Protein AF-A0A2W6DSN9-F1 (afdb_monomer_lite)

pLDDT: mean 89.14, std 8.75, range [54.59, 98.19]

Secondary structure (DSSP, 8-state):
--HHHHHHHHHHHHHHH---EEEEPPSTTPPPEEEETT--HHHHHHH-HHHHHHHHHHHHHHHHHHHHHSSPPPHHHHHHHHHHHHHHT-PPPPPP--HHHHHHHHHHHHHHHHSSHHHHHHHHHHHHHT--PPP-PPP-HHHHHHHHHHHHHHH-SS--HHHHHHHHT-

Structure (mmCIF, N/CA/C/O backbone):
data_AF-A0A2W6DSN9-F1
#
_entry.id   AF-A0A2W6DSN9-F1
#
loop_
_atom_site.group_PDB
_atom_site.id
_atom_site.type_symbol
_atom_site.label_atom_id
_atom_site.label_alt_id
_atom_site.label_comp_id
_atom_site.label_asym_id
_atom_site.label_entity_id
_atom_site.label_seq_id
_atom_site.pdbx_PDB_ins_code
_atom_site.Cartn_x
_atom_site.Cartn_y
_atom_site.Cartn_z
_atom_site.occupancy
_atom_site.B_iso_or_equiv
_atom_site.auth_seq_id
_atom_site.auth_comp_id
_atom_site.auth_asym_id
_atom_site.auth_atom_id
_atom_site.pdbx_PDB_model_num
ATOM 1 N N . ALA A 1 1 ? -9.375 -7.107 2.291 1.00 54.59 1 ALA A N 1
ATOM 2 C CA . ALA A 1 1 ? -9.504 -6.914 0.830 1.00 54.59 1 ALA A CA 1
ATOM 3 C C . ALA A 1 1 ? -9.989 -8.221 0.207 1.00 54.59 1 ALA A C 1
ATOM 5 O O . ALA A 1 1 ? -9.862 -9.251 0.857 1.00 54.59 1 ALA A O 1
ATOM 6 N N . SER A 1 2 ? -10.589 -8.194 -0.985 1.00 79.94 2 SER A N 1
ATOM 7 C CA . SER A 1 2 ? -10.979 -9.429 -1.680 1.00 79.94 2 SER A CA 1
ATOM 8 C C . SER A 1 2 ? -9.737 -10.058 -2.310 1.00 79.94 2 SER A C 1
ATOM 10 O O . SER A 1 2 ? -9.180 -9.479 -3.236 1.00 79.94 2 SER A O 1
ATOM 12 N N . GLU A 1 3 ? -9.307 -11.218 -1.818 1.00 82.00 3 GLU A N 1
ATOM 13 C CA . GLU A 1 3 ? -8.110 -11.905 -2.331 1.00 82.00 3 GLU A CA 1
ATOM 14 C C . GLU A 1 3 ? -8.223 -12.193 -3.828 1.00 82.00 3 GLU A C 1
ATOM 16 O O . GLU A 1 3 ? -7.356 -11.829 -4.612 1.00 82.00 3 GLU A O 1
ATOM 21 N N . ARG A 1 4 ? -9.400 -12.654 -4.255 1.00 80.94 4 ARG A N 1
ATOM 22 C CA . ARG A 1 4 ? -9.735 -12.863 -5.664 1.00 80.94 4 ARG A CA 1
ATOM 23 C C . ARG A 1 4 ? -9.508 -11.633 -6.547 1.00 80.94 4 ARG A C 1
ATOM 25 O O . ARG A 1 4 ? -9.168 -11.777 -7.722 1.00 80.94 4 ARG A O 1
ATOM 32 N N . TYR A 1 5 ? -9.752 -10.424 -6.033 1.00 85.81 5 TYR A N 1
ATOM 33 C CA . TYR A 1 5 ? -9.456 -9.195 -6.776 1.00 85.81 5 TYR A CA 1
ATOM 34 C C . TYR A 1 5 ? -7.944 -9.009 -6.930 1.00 85.81 5 TYR A C 1
ATOM 36 O O . TYR A 1 5 ? -7.484 -8.762 -8.044 1.00 85.81 5 TYR A O 1
ATOM 44 N N . ASN A 1 6 ? -7.187 -9.182 -5.843 1.00 88.50 6 ASN A N 1
ATOM 45 C CA . ASN A 1 6 ? -5.733 -9.047 -5.838 1.00 88.50 6 ASN A CA 1
ATOM 46 C C . ASN A 1 6 ? -5.078 -10.061 -6.784 1.00 88.50 6 ASN A C 1
ATOM 48 O O . ASN A 1 6 ? -4.374 -9.648 -7.701 1.00 88.50 6 ASN A O 1
ATOM 52 N N . THR A 1 7 ? -5.400 -11.353 -6.665 1.00 86.62 7 THR A N 1
ATOM 53 C CA . THR A 1 7 ? -4.849 -12.417 -7.522 1.00 86.62 7 THR A CA 1
ATOM 54 C C . THR A 1 7 ? -5.104 -12.149 -9.005 1.00 86.62 7 THR A C 1
ATOM 56 O O . THR A 1 7 ? -4.221 -12.311 -9.848 1.00 86.62 7 THR A O 1
ATOM 59 N N . ARG A 1 8 ? -6.314 -11.692 -9.356 1.00 89.88 8 ARG A N 1
ATOM 60 C CA . ARG A 1 8 ? -6.654 -11.354 -10.748 1.00 89.88 8 ARG A CA 1
ATOM 61 C C . ARG A 1 8 ? -5.912 -10.120 -11.243 1.00 89.88 8 ARG A C 1
ATOM 63 O O . ARG A 1 8 ? -5.458 -10.111 -12.385 1.00 89.88 8 ARG A O 1
ATOM 70 N N . LEU A 1 9 ? -5.804 -9.087 -10.410 1.00 91.94 9 LEU A N 1
ATOM 71 C CA . LEU A 1 9 ? -5.056 -7.879 -10.740 1.00 91.94 9 LEU A CA 1
ATOM 72 C C . LEU A 1 9 ? -3.578 -8.212 -10.976 1.00 91.94 9 LEU A C 1
ATOM 74 O O . LEU A 1 9 ? -3.023 -7.789 -11.986 1.00 91.94 9 LEU A O 1
ATOM 78 N N . GLU A 1 10 ? -2.969 -9.013 -10.102 1.00 91.88 10 GLU A N 1
ATOM 79 C CA . GLU A 1 10 ? -1.593 -9.484 -10.263 1.00 91.88 10 GLU A CA 1
ATOM 80 C C . GLU A 1 10 ? -1.410 -10.253 -11.569 1.00 91.88 10 GLU A C 1
ATOM 82 O O . GLU A 1 10 ? -0.522 -9.913 -12.347 1.00 91.88 10 GLU A O 1
ATOM 87 N N . ALA A 1 11 ? -2.276 -11.230 -11.856 1.00 88.69 11 ALA A N 1
ATOM 88 C CA . ALA A 1 11 ? -2.202 -12.010 -13.089 1.00 88.69 11 ALA A CA 1
ATOM 89 C C . ALA A 1 11 ? -2.253 -11.116 -14.341 1.00 88.69 11 ALA A C 1
ATOM 91 O O . ALA A 1 11 ? -1.439 -11.285 -15.249 1.00 88.69 11 ALA A O 1
ATOM 92 N N . LEU A 1 12 ? -3.146 -10.120 -14.362 1.00 92.38 12 LEU A N 1
ATOM 93 C CA . LEU A 1 12 ? -3.259 -9.167 -15.470 1.00 92.38 12 LEU A CA 1
ATOM 94 C C . LEU A 1 12 ? -2.031 -8.258 -15.594 1.00 92.38 12 LEU A C 1
ATOM 96 O O . LEU A 1 12 ? -1.604 -7.956 -16.708 1.00 92.38 12 LEU A O 1
ATOM 100 N N . LEU A 1 13 ? -1.459 -7.805 -14.477 1.00 92.69 13 LEU A N 1
ATOM 101 C CA . LEU A 1 13 ? -0.255 -6.971 -14.487 1.00 92.69 13 LEU A CA 1
ATOM 102 C C . LEU A 1 13 ? 0.972 -7.768 -14.942 1.00 92.69 13 LEU A C 1
ATOM 104 O O . LEU A 1 13 ? 1.752 -7.266 -15.750 1.00 92.69 13 LEU A O 1
ATOM 108 N N . VAL A 1 14 ? 1.108 -9.017 -14.496 1.00 89.81 14 VAL A N 1
ATOM 109 C CA . VAL A 1 14 ? 2.151 -9.943 -14.961 1.00 89.81 14 VAL A CA 1
ATOM 110 C C . VAL A 1 14 ? 2.005 -10.197 -16.462 1.00 89.81 14 VAL A C 1
ATOM 112 O O . VAL A 1 14 ? 2.983 -10.088 -17.195 1.00 89.81 14 VAL A O 1
ATOM 115 N N . GLU A 1 15 ? 0.797 -10.502 -16.943 1.00 88.12 15 GLU A N 1
ATOM 116 C CA . GLU A 1 15 ? 0.547 -10.797 -18.359 1.00 88.12 15 GLU A CA 1
ATOM 117 C C . GLU A 1 15 ? 0.812 -9.589 -19.264 1.00 88.12 15 GLU A C 1
ATOM 119 O O . GLU A 1 15 ? 1.442 -9.728 -20.310 1.00 88.12 15 GLU A O 1
ATOM 124 N N . ARG A 1 16 ? 0.345 -8.400 -18.868 1.00 90.25 16 ARG A N 1
ATOM 125 C CA . ARG A 1 16 ? 0.393 -7.209 -19.728 1.00 90.25 16 ARG A CA 1
ATOM 126 C C . ARG A 1 16 ? 1.687 -6.413 -19.621 1.00 90.25 16 ARG A C 1
ATOM 128 O O . ARG A 1 16 ? 2.057 -5.761 -20.592 1.00 90.25 16 ARG A O 1
ATOM 135 N N . LEU A 1 17 ? 2.322 -6.399 -18.449 1.00 90.00 17 LEU A N 1
ATOM 136 C CA . LEU A 1 17 ? 3.491 -5.556 -18.166 1.00 90.00 17 LEU A CA 1
ATOM 137 C C . LEU A 1 17 ? 4.753 -6.363 -17.841 1.00 90.00 17 LEU A C 1
ATOM 139 O O . LEU A 1 17 ? 5.822 -5.774 -17.726 1.00 90.00 17 LEU A O 1
ATOM 143 N N . GLY A 1 18 ? 4.650 -7.682 -17.652 1.00 88.81 18 GLY A N 1
ATOM 144 C CA . GLY A 1 18 ? 5.788 -8.537 -17.301 1.00 88.81 18 GLY A CA 1
ATOM 145 C C . GLY A 1 18 ? 6.291 -8.371 -15.864 1.00 88.81 18 GLY A C 1
ATOM 146 O O . GLY A 1 18 ? 7.270 -9.005 -15.487 1.00 88.81 18 GLY A O 1
ATOM 147 N N . VAL A 1 19 ? 5.652 -7.547 -15.032 1.00 92.06 19 VAL A N 1
ATOM 148 C CA . VAL A 1 19 ? 6.121 -7.295 -13.660 1.00 92.06 19 VAL A CA 1
ATOM 149 C C . VAL A 1 19 ? 6.09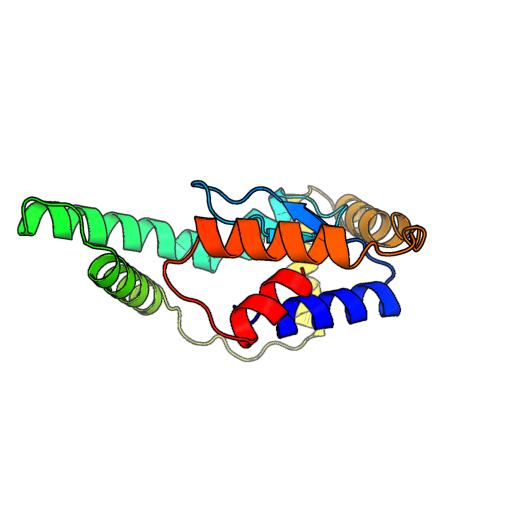5 -8.563 -12.802 1.00 92.06 19 VAL A C 1
ATOM 151 O O . VAL A 1 19 ? 5.315 -9.483 -13.040 1.00 92.06 19 VAL A O 1
ATOM 154 N N . ARG A 1 20 ? 6.930 -8.602 -11.760 1.00 90.81 20 ARG A N 1
ATOM 155 C CA . ARG A 1 20 ? 6.933 -9.672 -10.753 1.00 90.81 20 ARG A CA 1
ATOM 156 C C . ARG A 1 20 ? 6.395 -9.167 -9.429 1.00 90.81 20 ARG A C 1
ATOM 158 O O . ARG A 1 20 ? 6.705 -8.047 -9.045 1.00 90.81 20 ARG A O 1
ATOM 165 N N . PHE A 1 21 ? 5.684 -10.030 -8.715 1.00 91.00 21 PHE A N 1
ATOM 16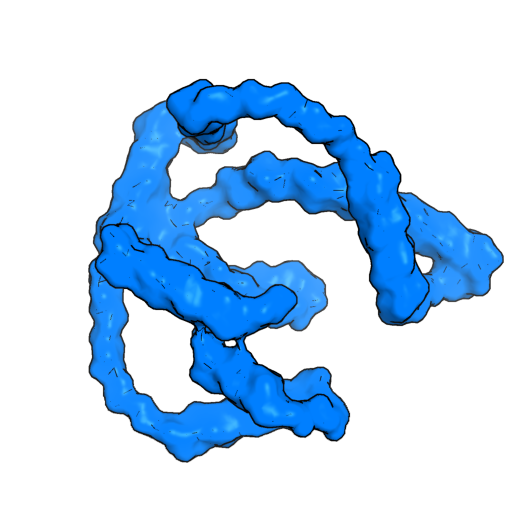6 C CA . PHE A 1 21 ? 5.237 -9.793 -7.346 1.00 91.00 21 PHE A CA 1
ATOM 167 C C . PHE A 1 21 ? 6.024 -10.666 -6.370 1.00 91.00 21 PHE A C 1
ATOM 169 O O . PHE A 1 21 ? 6.417 -11.785 -6.709 1.00 91.00 21 PHE A O 1
ATOM 176 N N . ALA A 1 22 ? 6.269 -10.142 -5.174 1.00 89.06 22 ALA A N 1
ATOM 177 C CA . ALA A 1 22 ? 6.811 -10.895 -4.051 1.00 89.06 22 ALA A CA 1
ATOM 178 C C . ALA A 1 22 ? 6.148 -10.444 -2.750 1.00 89.06 22 ALA A C 1
ATOM 180 O O . ALA A 1 22 ? 5.712 -9.294 -2.637 1.00 89.06 22 ALA A O 1
ATOM 181 N N . ASP A 1 23 ? 6.111 -11.342 -1.770 1.00 89.06 23 ASP A N 1
ATOM 182 C CA . ASP A 1 23 ? 5.670 -11.008 -0.424 1.00 89.06 23 ASP A CA 1
ATOM 183 C C . ASP A 1 23 ? 6.604 -9.977 0.206 1.00 89.06 23 ASP A C 1
ATOM 185 O O . ASP A 1 23 ? 7.818 -10.168 0.314 1.00 89.06 23 ASP A O 1
ATOM 189 N N . ARG A 1 24 ? 6.012 -8.880 0.669 1.00 85.12 24 ARG A N 1
ATOM 190 C CA . ARG A 1 24 ? 6.643 -7.940 1.582 1.00 85.12 24 ARG A CA 1
ATOM 191 C C . ARG A 1 24 ? 6.062 -8.161 2.968 1.00 85.12 24 ARG A C 1
ATOM 193 O O . ARG A 1 24 ? 4.845 -8.111 3.152 1.00 85.12 24 ARG A O 1
ATOM 200 N N . ALA A 1 25 ? 6.944 -8.367 3.944 1.00 80.06 25 ALA A N 1
ATOM 201 C CA . ALA A 1 25 ? 6.555 -8.462 5.343 1.00 80.06 25 ALA A CA 1
ATOM 202 C C . ALA A 1 25 ? 5.723 -7.234 5.737 1.00 80.06 25 ALA A C 1
ATOM 204 O O . ALA A 1 25 ? 6.131 -6.090 5.514 1.00 80.06 25 ALA A O 1
ATOM 205 N N . ALA A 1 26 ? 4.541 -7.480 6.292 1.00 73.00 26 ALA A N 1
ATOM 206 C CA . ALA A 1 26 ? 3.743 -6.427 6.887 1.00 73.00 26 ALA A CA 1
ATOM 207 C C . ALA A 1 26 ? 4.227 -6.169 8.321 1.00 73.00 26 ALA A C 1
ATOM 209 O O . ALA A 1 26 ? 4.778 -7.054 8.976 1.00 73.00 26 ALA A O 1
ATOM 210 N N . ALA A 1 27 ? 4.019 -4.948 8.811 1.00 69.06 27 ALA A N 1
ATOM 211 C CA . ALA A 1 27 ? 4.253 -4.636 10.217 1.00 69.06 27 ALA A CA 1
ATOM 212 C C . ALA A 1 27 ? 3.290 -5.427 11.125 1.00 69.06 27 ALA A C 1
ATOM 214 O O . ALA A 1 27 ? 2.179 -5.779 10.713 1.00 69.06 27 ALA A O 1
ATOM 215 N N . ASP A 1 28 ? 3.706 -5.646 12.373 1.00 67.06 28 ASP A N 1
ATOM 216 C CA . ASP A 1 28 ? 2.866 -6.130 13.478 1.00 67.06 28 ASP A CA 1
ATOM 217 C C . ASP A 1 28 ? 2.275 -7.539 13.292 1.00 67.06 28 ASP A C 1
ATOM 219 O O . ASP A 1 28 ? 1.114 -7.780 13.621 1.00 67.06 28 ASP A O 1
ATOM 223 N N . GLY A 1 29 ? 3.042 -8.473 12.715 1.00 67.12 29 GLY A N 1
ATOM 224 C CA . GLY A 1 29 ? 2.606 -9.869 12.540 1.00 67.12 29 GLY A CA 1
ATOM 225 C C . GLY A 1 29 ? 1.444 -10.045 11.555 1.00 67.12 29 GLY A C 1
ATOM 226 O O . GLY A 1 29 ? 0.862 -11.123 11.456 1.00 67.12 29 GLY A O 1
ATOM 227 N N . LYS A 1 30 ? 1.091 -8.988 10.814 1.00 76.56 30 LYS A N 1
ATOM 228 C CA . LYS A 1 30 ? 0.073 -9.055 9.768 1.00 76.56 30 LYS A CA 1
ATOM 229 C C . LYS A 1 30 ? 0.563 -9.922 8.614 1.00 76.56 30 LYS A C 1
ATOM 231 O O . LYS A 1 30 ? 1.759 -10.022 8.336 1.00 76.56 30 LYS A O 1
ATOM 236 N N . ARG A 1 31 ? -0.399 -10.500 7.895 1.00 76.88 31 ARG A N 1
ATOM 237 C CA . ARG A 1 31 ? -0.130 -11.269 6.679 1.00 76.88 31 ARG A CA 1
ATOM 238 C C . ARG A 1 31 ? 0.681 -10.415 5.681 1.00 76.88 31 ARG A C 1
ATOM 240 O O . ARG A 1 31 ? 0.328 -9.248 5.480 1.00 76.88 31 ARG A O 1
ATOM 247 N N . PRO A 1 32 ? 1.738 -10.975 5.060 1.00 84.50 32 PRO A N 1
ATOM 248 C CA . PRO A 1 32 ? 2.516 -10.283 4.038 1.00 84.50 32 PRO A CA 1
ATOM 249 C C . PRO A 1 32 ? 1.648 -9.734 2.903 1.00 84.50 32 PRO A C 1
ATOM 251 O O . PRO A 1 32 ? 0.646 -10.345 2.525 1.00 84.50 32 PRO A O 1
ATOM 254 N N . VAL A 1 33 ? 2.041 -8.589 2.350 1.00 85.88 33 VAL A N 1
ATOM 255 C CA . VAL A 1 33 ? 1.370 -7.976 1.198 1.00 85.88 33 VAL A CA 1
ATOM 256 C C . VAL A 1 33 ? 2.232 -8.183 -0.038 1.00 85.88 33 VAL A C 1
ATOM 258 O O . VAL A 1 33 ? 3.438 -7.939 -0.002 1.00 85.88 33 VAL A O 1
ATOM 261 N N . ARG A 1 34 ? 1.612 -8.626 -1.131 1.00 89.38 34 ARG A N 1
ATOM 262 C CA . ARG A 1 34 ? 2.286 -8.878 -2.404 1.00 89.38 34 ARG A CA 1
ATOM 263 C C . ARG A 1 34 ? 2.490 -7.582 -3.176 1.00 89.38 34 ARG A C 1
ATOM 265 O O . ARG A 1 34 ? 1.557 -6.815 -3.401 1.00 89.38 34 ARG A O 1
ATOM 272 N N . GLU A 1 35 ? 3.731 -7.324 -3.563 1.00 91.50 35 GLU A N 1
ATOM 273 C CA . GLU A 1 35 ? 4.181 -6.024 -4.062 1.00 91.50 35 GLU A CA 1
ATOM 274 C C . GLU A 1 35 ? 5.100 -6.189 -5.275 1.00 91.50 35 GLU A C 1
ATOM 276 O O . GLU A 1 35 ? 5.819 -7.187 -5.381 1.00 91.50 35 GLU A O 1
ATOM 281 N N . ILE A 1 36 ? 5.104 -5.211 -6.190 1.00 92.38 36 ILE A N 1
ATOM 282 C CA . ILE A 1 36 ? 5.933 -5.285 -7.401 1.00 92.38 36 ILE A CA 1
ATOM 283 C C . ILE A 1 36 ? 7.419 -5.226 -7.028 1.00 92.38 36 ILE A C 1
ATOM 285 O O . ILE A 1 36 ? 7.898 -4.277 -6.396 1.00 92.38 36 ILE A O 1
ATOM 289 N N . VAL A 1 37 ? 8.167 -6.235 -7.470 1.00 90.69 37 VAL A N 1
ATOM 290 C CA . VAL A 1 37 ? 9.614 -6.331 -7.289 1.00 90.69 37 VAL A CA 1
ATOM 291 C C . VAL A 1 37 ? 10.308 -5.248 -8.110 1.00 90.69 37 VAL A C 1
ATOM 293 O O . VAL A 1 37 ? 9.989 -5.015 -9.273 1.00 90.69 37 VAL A O 1
ATOM 296 N N . GLY A 1 38 ? 11.300 -4.597 -7.506 1.00 89.75 38 GLY A N 1
ATOM 297 C CA . GLY A 1 38 ? 12.077 -3.545 -8.155 1.00 89.75 38 GLY A CA 1
ATOM 298 C C . GLY A 1 38 ? 11.546 -2.134 -7.907 1.00 89.75 38 GLY A C 1
ATOM 299 O O . GLY A 1 38 ? 12.258 -1.189 -8.245 1.00 89.75 38 GLY A O 1
ATOM 300 N N . LEU A 1 39 ? 10.382 -1.967 -7.267 1.00 91.00 39 LEU A N 1
ATOM 301 C CA . LEU A 1 39 ? 9.953 -0.667 -6.744 1.00 91.00 39 LEU A CA 1
ATOM 302 C C . LEU A 1 39 ? 10.757 -0.275 -5.501 1.00 91.00 39 LEU A C 1
ATOM 304 O O . LEU A 1 39 ? 11.064 -1.114 -4.654 1.00 91.00 39 LEU A O 1
ATOM 308 N N . ASP A 1 40 ? 11.080 1.013 -5.395 1.00 89.50 40 ASP A N 1
ATOM 309 C CA . ASP A 1 40 ? 11.768 1.559 -4.229 1.00 89.50 40 ASP A CA 1
ATOM 310 C C . ASP A 1 40 ? 10.782 1.751 -3.054 1.00 89.50 40 ASP A C 1
ATOM 312 O O . ASP A 1 40 ? 9.770 2.443 -3.221 1.00 89.50 40 ASP A O 1
ATOM 316 N N . PRO A 1 41 ? 11.041 1.186 -1.858 1.00 88.75 41 PRO A N 1
ATOM 317 C CA . PRO A 1 41 ? 10.174 1.365 -0.692 1.00 88.75 41 PRO A CA 1
ATOM 318 C C . PRO A 1 41 ? 9.970 2.826 -0.265 1.00 88.75 41 PRO A C 1
ATOM 320 O O . PRO A 1 41 ? 8.961 3.129 0.375 1.00 88.75 41 PRO A O 1
ATOM 323 N N . ALA A 1 42 ? 10.894 3.735 -0.596 1.00 91.62 42 ALA A N 1
ATOM 324 C CA . ALA A 1 42 ? 10.737 5.160 -0.320 1.00 91.62 42 ALA A CA 1
ATOM 325 C C . ALA A 1 42 ? 9.551 5.764 -1.083 1.00 91.62 42 ALA A C 1
ATOM 327 O O . ALA A 1 42 ? 8.796 6.540 -0.500 1.00 91.62 42 ALA A O 1
ATOM 328 N N . LEU A 1 43 ? 9.322 5.343 -2.334 1.00 93.06 43 LEU A N 1
ATOM 329 C CA . LEU A 1 43 ? 8.162 5.777 -3.119 1.00 93.06 43 LEU A CA 1
ATOM 330 C C . LEU A 1 43 ? 6.850 5.323 -2.483 1.00 93.06 43 LEU A C 1
ATOM 332 O O . LEU A 1 43 ? 5.890 6.083 -2.415 1.00 93.06 43 LEU A O 1
ATOM 336 N N . LEU A 1 44 ? 6.815 4.090 -1.978 1.00 89.50 44 LEU A N 1
ATOM 337 C CA . LEU A 1 44 ? 5.618 3.538 -1.347 1.00 89.50 44 LEU A CA 1
ATOM 338 C C . LEU A 1 44 ? 5.259 4.285 -0.068 1.00 89.50 44 LEU A C 1
ATOM 340 O O . LEU A 1 44 ? 4.087 4.572 0.158 1.00 89.50 44 LEU A O 1
ATOM 344 N N . ARG A 1 45 ? 6.262 4.641 0.744 1.00 88.81 45 ARG A N 1
ATOM 345 C CA . ARG A 1 45 ? 6.055 5.493 1.921 1.00 88.81 45 ARG A CA 1
ATOM 346 C C . ARG A 1 45 ? 5.555 6.877 1.515 1.00 88.81 45 ARG A C 1
ATOM 348 O O . ARG A 1 45 ? 4.546 7.320 2.052 1.00 88.81 45 ARG A O 1
ATOM 355 N N . ALA A 1 46 ? 6.207 7.512 0.542 1.00 90.94 46 ALA A N 1
ATOM 356 C CA . ALA A 1 46 ? 5.848 8.851 0.080 1.00 90.94 46 ALA A CA 1
ATOM 357 C C . ALA A 1 46 ? 4.418 8.925 -0.485 1.00 90.94 46 ALA A C 1
ATOM 359 O O . ALA A 1 46 ? 3.682 9.862 -0.192 1.00 90.94 46 ALA A O 1
ATOM 360 N N . TRP A 1 47 ? 3.988 7.918 -1.250 1.00 92.12 47 TRP A N 1
ATOM 361 C CA . TRP A 1 47 ? 2.644 7.874 -1.838 1.00 92.12 47 TRP A CA 1
ATOM 362 C C . TRP A 1 47 ? 1.564 7.294 -0.921 1.00 92.12 47 TRP A C 1
ATOM 364 O O . TRP A 1 47 ? 0.383 7.339 -1.262 1.00 92.12 47 TRP A O 1
ATOM 374 N N . SER A 1 48 ? 1.930 6.812 0.267 1.00 90.19 48 SER A N 1
ATOM 375 C CA . SER A 1 48 ? 0.982 6.372 1.297 1.00 90.19 48 SER A CA 1
ATOM 376 C C . SER A 1 48 ? 0.564 7.517 2.233 1.00 90.19 48 SER A C 1
ATOM 378 O O . SER A 1 48 ? 0.326 7.281 3.418 1.00 90.19 48 SER A O 1
ATOM 380 N N . SER A 1 49 ? 0.451 8.749 1.721 1.00 87.69 49 SER A N 1
ATOM 381 C CA . SER A 1 49 ? 0.197 9.963 2.521 1.00 87.69 49 SER A CA 1
ATOM 382 C C . SER A 1 49 ? -1.041 9.846 3.408 1.00 87.69 49 SER A C 1
ATOM 384 O O . SER A 1 49 ? -0.959 10.048 4.610 1.00 87.69 49 SER A O 1
ATOM 386 N N . ARG A 1 50 ? -2.158 9.356 2.857 1.00 89.69 50 ARG A N 1
ATOM 387 C CA . ARG A 1 50 ? -3.402 9.164 3.618 1.00 89.69 50 ARG A CA 1
ATOM 388 C C . ARG A 1 50 ? -3.210 8.285 4.855 1.00 89.69 50 ARG A C 1
ATOM 390 O O . ARG A 1 50 ? -3.857 8.494 5.874 1.00 89.69 50 ARG A O 1
ATOM 397 N N . ARG A 1 51 ? -2.357 7.262 4.764 1.00 87.75 51 ARG A N 1
ATOM 398 C CA . ARG A 1 51 ? -2.056 6.403 5.912 1.00 87.75 51 ARG A CA 1
ATOM 399 C C . ARG A 1 51 ? -1.236 7.162 6.955 1.00 87.75 51 ARG A C 1
ATOM 401 O O . ARG A 1 51 ? -1.534 7.031 8.137 1.00 87.75 51 ARG A O 1
ATOM 408 N N . ALA A 1 52 ? -0.269 7.965 6.513 1.00 88.12 52 ALA A N 1
ATOM 409 C CA . ALA A 1 52 ? 0.520 8.831 7.384 1.00 88.12 52 ALA A CA 1
ATOM 410 C C . ALA A 1 52 ? -0.337 9.895 8.095 1.00 88.12 52 ALA A C 1
ATOM 412 O O . ALA A 1 52 ? -0.027 10.236 9.229 1.00 88.12 52 ALA A O 1
ATOM 413 N N . ASP A 1 53 ? -1.437 10.350 7.487 1.00 90.50 53 ASP A N 1
ATOM 414 C CA . ASP A 1 53 ? -2.379 11.281 8.128 1.00 90.50 53 ASP A CA 1
ATOM 415 C C . ASP A 1 53 ? -3.271 10.578 9.167 1.00 90.50 53 ASP A C 1
ATOM 417 O O . ASP A 1 53 ? -3.546 11.110 10.243 1.00 90.50 53 ASP A O 1
ATOM 421 N N . ILE A 1 54 ? -3.724 9.356 8.860 1.00 93.94 54 ILE A N 1
ATOM 422 C CA . ILE A 1 54 ? -4.641 8.584 9.715 1.00 93.94 54 ILE A CA 1
ATOM 423 C C . ILE A 1 54 ? -3.947 8.050 10.970 1.00 93.94 54 ILE A C 1
ATOM 425 O O . ILE A 1 54 ? -4.556 8.046 12.040 1.00 93.94 54 ILE A O 1
ATOM 429 N N . GLU A 1 55 ? -2.713 7.551 10.857 1.00 93.75 55 GLU A N 1
ATOM 430 C CA . GLU A 1 55 ? -2.032 6.861 11.961 1.00 93.75 55 GLU A CA 1
ATOM 431 C C . GLU A 1 55 ? -1.874 7.733 13.227 1.00 93.75 55 GLU A C 1
ATOM 433 O O . GLU A 1 55 ? -2.242 7.251 14.303 1.00 93.75 55 GLU A O 1
ATOM 438 N N . PRO A 1 56 ? -1.446 9.010 13.147 1.00 95.50 56 PRO A N 1
ATOM 439 C CA . PRO A 1 56 ? -1.392 9.904 14.304 1.00 95.50 56 PRO A CA 1
ATOM 440 C C . PRO A 1 56 ? -2.767 10.172 14.927 1.00 95.50 56 PRO A C 1
ATOM 442 O O . PRO A 1 56 ? -2.908 10.130 16.149 1.00 95.50 56 PRO A O 1
ATOM 445 N N . ALA A 1 57 ? -3.798 10.394 14.103 1.00 95.69 57 ALA A N 1
ATOM 446 C CA . ALA A 1 57 ? -5.162 10.615 14.585 1.00 95.69 57 ALA A CA 1
ATOM 447 C C . ALA A 1 57 ? -5.715 9.375 15.307 1.00 95.69 57 ALA A C 1
ATOM 449 O O . ALA A 1 57 ? -6.313 9.485 16.376 1.00 95.69 57 ALA A O 1
ATOM 450 N N . LEU A 1 58 ? -5.465 8.181 14.765 1.00 97.00 58 LEU A N 1
ATOM 451 C CA . LEU A 1 58 ? -5.839 6.923 15.407 1.00 97.00 58 LEU A CA 1
ATOM 452 C C . LEU A 1 58 ? -5.079 6.704 16.720 1.00 97.00 58 LEU A C 1
ATOM 454 O O . LEU A 1 58 ? -5.672 6.248 17.697 1.00 97.00 58 LEU A O 1
ATOM 458 N N . ALA A 1 59 ? -3.785 7.024 16.765 1.00 96.31 59 ALA A N 1
ATOM 459 C CA . ALA A 1 59 ? -2.996 6.925 17.989 1.00 96.31 59 ALA A CA 1
ATOM 460 C C . ALA A 1 59 ? -3.557 7.838 19.089 1.00 96.31 59 ALA A C 1
ATOM 462 O O . ALA A 1 59 ? -3.767 7.376 20.208 1.00 96.31 59 ALA A O 1
ATOM 463 N N . ALA A 1 60 ? -3.892 9.089 18.757 1.00 97.50 60 ALA A N 1
ATOM 464 C CA . ALA A 1 60 ? -4.511 10.024 19.695 1.00 97.50 60 ALA A CA 1
ATOM 465 C C . ALA A 1 60 ? -5.859 9.507 20.228 1.00 97.50 60 ALA A C 1
ATOM 467 O O . ALA A 1 60 ? -6.084 9.513 21.437 1.00 97.50 60 ALA A O 1
ATOM 468 N N . LEU A 1 61 ? -6.721 8.985 19.349 1.00 97.88 61 LEU A N 1
ATOM 469 C CA . LEU A 1 61 ? -8.010 8.404 19.740 1.00 97.88 61 LEU A CA 1
ATOM 470 C C . LEU A 1 61 ? -7.857 7.195 20.672 1.00 97.88 61 LEU A C 1
ATOM 472 O O . LEU A 1 61 ? -8.620 7.050 21.622 1.00 97.88 61 LEU A O 1
ATOM 476 N N . ARG A 1 62 ? -6.859 6.337 20.436 1.00 97.50 62 ARG A N 1
ATOM 477 C CA . ARG A 1 62 ? -6.573 5.188 21.310 1.00 97.50 62 ARG A CA 1
ATOM 478 C C . ARG A 1 62 ? -6.058 5.618 22.680 1.00 97.50 62 ARG A C 1
ATOM 480 O O . ARG A 1 62 ? -6.490 5.050 23.679 1.00 97.50 62 ARG A O 1
ATOM 487 N N . THR A 1 63 ? -5.173 6.613 22.725 1.00 97.88 63 THR A N 1
ATOM 488 C CA . THR A 1 63 ? -4.676 7.185 23.983 1.00 97.88 63 THR A CA 1
ATOM 489 C C . THR A 1 63 ? -5.819 7.785 24.796 1.00 97.88 63 THR A C 1
ATOM 491 O O . THR A 1 63 ? -5.928 7.502 25.986 1.00 97.88 63 THR A O 1
ATOM 494 N N . GLN A 1 64 ? -6.705 8.547 24.150 1.00 97.81 64 GLN A N 1
ATOM 495 C CA . GLN A 1 64 ? -7.875 9.131 24.804 1.00 97.81 64 GLN A CA 1
ATOM 496 C C . GLN A 1 64 ? -8.823 8.049 25.333 1.00 97.81 64 GLN A C 1
ATOM 498 O O . GLN A 1 64 ? -9.193 8.078 26.501 1.00 97.81 64 GLN A O 1
ATOM 503 N N . PHE A 1 65 ? -9.132 7.038 24.513 1.00 98.19 65 PHE A N 1
ATOM 504 C CA . PHE A 1 65 ? -9.956 5.904 24.932 1.00 98.19 65 PHE A CA 1
ATOM 505 C C . PHE A 1 65 ? -9.390 5.229 26.189 1.00 98.19 65 PHE A C 1
ATOM 507 O O . PHE A 1 65 ? -10.120 4.933 27.132 1.00 98.19 65 PHE A O 1
ATOM 514 N N . GLN A 1 66 ? -8.076 4.999 26.229 1.00 97.75 66 GLN A N 1
ATOM 515 C CA . GLN A 1 66 ? -7.446 4.372 27.385 1.00 97.75 66 GLN A CA 1
ATOM 516 C C . GLN A 1 66 ? -7.501 5.253 28.638 1.00 97.75 66 GLN A C 1
ATOM 518 O O . GLN A 1 66 ? -7.698 4.716 29.727 1.00 97.75 66 GLN A O 1
ATOM 523 N N . ALA A 1 67 ? -7.352 6.573 28.500 1.00 97.88 67 ALA A N 1
ATOM 524 C CA . ALA A 1 67 ? -7.486 7.506 29.615 1.00 97.88 67 ALA A CA 1
ATOM 525 C C . ALA A 1 67 ? -8.919 7.524 30.180 1.00 97.88 67 ALA A C 1
ATOM 527 O O . ALA A 1 67 ? -9.090 7.485 31.396 1.00 97.88 67 ALA A O 1
ATOM 528 N N . ASP A 1 68 ? -9.928 7.508 29.307 1.00 97.50 68 ASP A N 1
ATOM 529 C CA . ASP A 1 68 ? -11.342 7.596 29.694 1.00 97.50 68 ASP A CA 1
ATOM 530 C C . ASP A 1 68 ? -11.886 6.281 30.276 1.00 97.50 68 ASP A C 1
ATOM 532 O O . ASP A 1 68 ? -12.711 6.290 31.189 1.00 97.50 68 ASP A O 1
ATOM 536 N N . HIS A 1 69 ? -11.421 5.135 29.766 1.00 97.19 69 HIS A N 1
ATOM 537 C CA . HIS A 1 69 ? -11.950 3.814 30.130 1.00 97.19 69 HIS A CA 1
ATOM 538 C C . HIS A 1 69 ? -11.021 2.983 31.026 1.00 97.19 69 HIS A C 1
ATOM 540 O O . HIS A 1 69 ? -11.416 1.908 31.479 1.00 97.19 69 HIS A O 1
ATOM 546 N N . GLY A 1 70 ? -9.778 3.420 31.253 1.00 97.88 70 GLY A N 1
ATOM 547 C CA . GLY A 1 70 ? -8.786 2.695 32.056 1.00 97.88 70 GLY A CA 1
ATOM 548 C C . GLY A 1 70 ? -8.291 1.378 31.438 1.00 97.88 70 GLY A C 1
ATOM 549 O O . GLY A 1 70 ? -7.644 0.585 32.119 1.00 97.88 70 GLY A O 1
ATOM 550 N N . ARG A 1 71 ? -8.589 1.117 30.157 1.00 97.44 71 ARG A N 1
ATOM 551 C CA . ARG A 1 71 ? -8.183 -0.091 29.417 1.00 97.44 71 ARG A CA 1
ATOM 552 C C . ARG A 1 71 ? -7.935 0.215 27.936 1.00 97.44 71 ARG A C 1
ATOM 554 O O . ARG A 1 71 ? -8.527 1.158 27.416 1.00 97.44 71 ARG A O 1
ATOM 561 N N . PRO A 1 72 ? -7.126 -0.583 27.218 1.00 95.44 72 PRO A N 1
ATOM 562 C CA . PRO A 1 72 ? -7.040 -0.458 25.766 1.00 95.44 72 PRO A CA 1
ATOM 563 C C . PRO A 1 72 ? -8.386 -0.802 25.091 1.00 95.44 72 PRO A C 1
ATOM 565 O O . PRO A 1 72 ? -9.198 -1.550 25.658 1.00 95.44 72 PRO A O 1
ATOM 568 N N . PRO A 1 73 ? -8.635 -0.283 23.874 1.00 96.00 73 PRO A N 1
ATOM 569 C CA . PRO A 1 73 ? -9.819 -0.642 23.104 1.00 96.00 73 PRO A CA 1
ATOM 570 C C . PRO A 1 73 ? -9.780 -2.117 22.692 1.00 96.00 73 PRO A C 1
ATOM 572 O O . PRO A 1 73 ? -8.728 -2.666 22.354 1.00 96.00 73 PRO A O 1
ATOM 575 N N . THR A 1 74 ? -10.949 -2.750 22.685 1.00 95.88 74 THR A N 1
ATOM 576 C CA . THR A 1 74 ? -11.164 -4.069 22.077 1.00 95.88 74 THR A CA 1
ATOM 577 C C . THR A 1 74 ? -10.985 -3.999 20.558 1.00 95.88 74 THR A C 1
ATOM 579 O O . THR A 1 74 ? -10.871 -2.922 19.972 1.00 95.88 74 THR A O 1
ATOM 582 N N . SER A 1 75 ? -10.987 -5.145 19.871 1.00 91.44 75 SER A N 1
ATOM 583 C CA . SER A 1 75 ? -10.868 -5.163 18.407 1.00 91.44 75 SER A CA 1
ATOM 584 C C . SER A 1 75 ? -11.988 -4.391 17.701 1.00 91.44 75 SER A C 1
ATOM 586 O O . SER A 1 75 ? -11.709 -3.729 16.705 1.00 91.44 75 SER A O 1
ATOM 588 N N . VAL A 1 76 ? -13.222 -4.445 18.217 1.00 95.31 76 VAL A N 1
ATOM 589 C CA . VAL A 1 76 ? -14.376 -3.735 17.636 1.00 95.31 76 VAL A CA 1
ATOM 590 C C . VAL A 1 76 ? -14.245 -2.229 17.863 1.00 95.31 76 VAL A C 1
ATOM 592 O O . VAL A 1 76 ? -14.252 -1.468 16.901 1.00 95.31 76 VAL A O 1
ATOM 595 N N . GLU A 1 77 ? -13.993 -1.801 19.100 1.00 97.12 77 GLU A N 1
ATOM 596 C CA . GLU A 1 77 ? -13.769 -0.381 19.424 1.00 97.12 77 GLU A CA 1
ATOM 597 C C . GLU A 1 77 ? -12.562 0.175 18.652 1.00 97.12 77 GLU A C 1
ATOM 599 O O . GLU A 1 77 ? -12.578 1.287 18.134 1.00 97.12 77 GLU A O 1
ATOM 604 N N . GLY A 1 78 ? -11.510 -0.629 18.483 1.00 96.00 78 GLY A N 1
ATOM 605 C CA . GLY A 1 78 ? -10.348 -0.266 17.681 1.00 96.00 78 GLY A CA 1
ATOM 606 C C . GLY A 1 78 ? -10.672 -0.047 16.199 1.00 96.00 78 GLY A C 1
ATOM 607 O O . GLY A 1 78 ? -10.026 0.790 15.564 1.00 96.00 78 GLY A O 1
ATOM 608 N N . GLN A 1 79 ? -11.652 -0.768 15.643 1.00 94.88 79 GLN A N 1
ATOM 609 C CA . GLN A 1 79 ? -12.147 -0.547 14.281 1.00 94.88 79 GLN A CA 1
ATOM 610 C C . GLN A 1 79 ? -12.970 0.739 14.185 1.00 94.88 79 GLN A C 1
ATOM 612 O O . GLN A 1 79 ? -12.787 1.496 13.231 1.00 94.88 79 GLN A O 1
ATOM 617 N N . GLU A 1 80 ? -13.811 1.021 15.177 1.00 97.00 80 GLU A N 1
ATOM 618 C CA . GLU A 1 80 ? -14.596 2.258 15.243 1.00 97.00 80 GLU A CA 1
ATOM 619 C C . GLU A 1 80 ? -13.689 3.490 15.347 1.00 97.00 80 GLU A C 1
ATOM 621 O O . GLU A 1 80 ? -13.829 4.427 14.560 1.00 97.00 80 GLU A O 1
ATOM 626 N N . LEU A 1 81 ? -12.673 3.455 16.217 1.00 97.62 81 LEU A N 1
ATOM 627 C CA . LEU A 1 81 ? -11.673 4.524 16.320 1.00 97.62 81 LEU A CA 1
ATOM 628 C C . LEU A 1 81 ? -10.894 4.696 15.005 1.00 97.62 81 LEU A C 1
ATOM 630 O O . LEU A 1 81 ? -10.602 5.819 14.594 1.00 97.62 81 LEU A O 1
ATOM 634 N N . ALA A 1 82 ? -10.583 3.603 14.297 1.00 95.44 82 ALA A N 1
ATOM 635 C CA . ALA A 1 82 ? -9.942 3.675 12.981 1.00 95.44 82 ALA A CA 1
ATOM 636 C C . ALA A 1 82 ? -10.859 4.308 11.922 1.00 95.44 82 ALA A C 1
ATOM 638 O O . ALA A 1 82 ? -10.392 5.094 11.089 1.00 95.44 82 ALA A O 1
ATOM 639 N N . GLN A 1 83 ? -12.160 4.013 11.958 1.00 96.31 83 GLN A N 1
ATOM 640 C CA . GLN A 1 83 ? -13.149 4.649 11.092 1.00 96.31 83 GLN A CA 1
ATOM 641 C C . GLN A 1 83 ? -13.275 6.143 11.407 1.00 96.31 83 GLN A C 1
ATOM 643 O O . GLN A 1 83 ? -13.249 6.961 10.485 1.00 96.31 83 GLN A O 1
ATOM 648 N N . GLN A 1 84 ? -13.327 6.506 12.688 1.00 96.69 84 GLN A N 1
ATOM 649 C CA . GLN A 1 84 ? -13.350 7.894 13.136 1.00 96.69 84 GLN A CA 1
ATOM 650 C C . GLN A 1 84 ? -12.108 8.655 12.659 1.00 96.69 84 GLN A C 1
ATOM 652 O O . GLN A 1 84 ? -12.251 9.694 12.015 1.00 96.69 84 GLN A O 1
ATOM 657 N N . ALA A 1 85 ? -10.901 8.118 12.871 1.00 96.56 85 ALA A N 1
A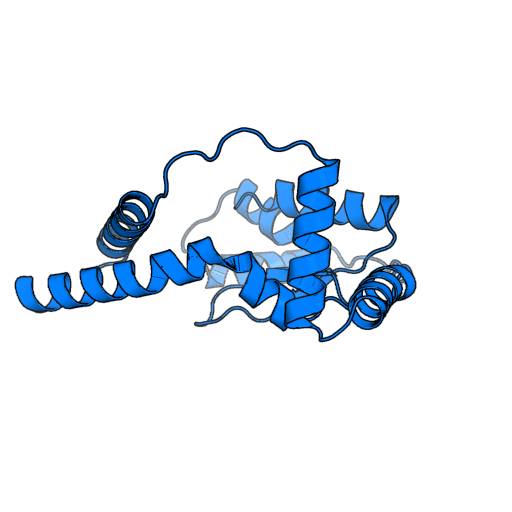TOM 658 C CA . ALA A 1 85 ? -9.656 8.717 12.379 1.00 96.56 85 ALA A CA 1
ATOM 659 C C . ALA A 1 85 ? -9.667 8.897 10.851 1.00 96.56 85 ALA A C 1
ATOM 661 O O . ALA A 1 85 ? -9.277 9.945 10.335 1.00 96.56 85 ALA A O 1
ATOM 662 N N . THR A 1 86 ? -10.167 7.899 10.116 1.00 94.31 86 THR A N 1
ATOM 663 C CA . THR A 1 86 ? -10.271 7.933 8.647 1.00 94.31 86 THR A CA 1
ATOM 664 C C . THR A 1 86 ? -11.198 9.040 8.144 1.00 94.31 86 THR A C 1
ATOM 666 O O . THR A 1 86 ? -10.946 9.617 7.081 1.00 94.31 86 THR A O 1
ATOM 669 N N . LEU A 1 87 ? -12.290 9.306 8.862 1.00 93.94 87 LEU A N 1
ATOM 670 C CA . LEU A 1 87 ? -13.248 10.355 8.518 1.00 93.94 87 LEU A CA 1
ATOM 671 C C . LEU A 1 87 ? -12.743 11.737 8.937 1.00 93.94 87 LEU A C 1
ATOM 673 O O . LEU A 1 87 ? -12.860 12.672 8.150 1.00 93.94 87 LEU A O 1
ATOM 677 N N . ALA A 1 88 ? -12.137 11.849 10.120 1.00 93.25 88 ALA A N 1
ATOM 678 C CA . ALA A 1 88 ? -11.615 13.104 10.657 1.00 93.25 88 ALA A CA 1
ATOM 679 C C . ALA A 1 88 ? -10.456 13.678 9.826 1.00 93.25 88 ALA A C 1
ATOM 681 O O . ALA A 1 88 ? -10.340 14.888 9.678 1.00 93.25 88 ALA A O 1
ATOM 682 N N . THR A 1 89 ? -9.626 12.812 9.240 1.00 91.94 89 THR A N 1
ATOM 683 C CA . THR A 1 89 ? -8.470 13.196 8.403 1.00 91.94 89 THR A CA 1
ATOM 684 C C . THR A 1 89 ? -8.816 13.323 6.919 1.00 91.94 89 THR A C 1
ATOM 686 O O . THR A 1 89 ? -7.947 13.506 6.068 1.00 91.94 89 THR A O 1
ATOM 689 N N . ARG A 1 90 ? -10.094 13.177 6.552 1.00 86.25 90 ARG A N 1
ATOM 690 C CA . ARG A 1 90 ? -10.501 13.198 5.150 1.00 86.25 90 ARG A CA 1
ATOM 691 C C . ARG A 1 90 ? -10.520 14.628 4.619 1.00 86.25 90 ARG A C 1
ATOM 693 O O . ARG A 1 90 ? -11.479 15.361 4.833 1.00 86.25 90 ARG A O 1
ATOM 700 N N . GLU A 1 91 ? -9.520 14.963 3.813 1.00 79.38 91 GLU A N 1
ATOM 701 C CA . GLU A 1 91 ? -9.556 16.177 3.002 1.00 79.38 91 GLU A CA 1
ATOM 702 C C . GLU A 1 91 ? -10.733 16.172 2.010 1.00 79.38 91 GLU A C 1
ATOM 704 O O . GLU A 1 91 ? -11.189 15.124 1.524 1.00 79.38 91 GLU A O 1
ATOM 709 N N . GLY A 1 92 ? -11.228 17.372 1.695 1.00 80.06 92 GLY A N 1
ATOM 710 C CA . GLY A 1 92 ? -12.240 17.572 0.664 1.00 80.06 92 GLY A CA 1
ATOM 711 C C . GLY A 1 92 ? -11.771 17.054 -0.699 1.00 80.06 92 GLY A C 1
ATOM 712 O O . GLY A 1 92 ? -10.579 17.013 -1.000 1.00 80.06 92 GLY A O 1
ATOM 713 N N . LYS A 1 93 ? -12.717 16.654 -1.559 1.00 76.81 93 LYS A N 1
ATOM 714 C CA . LYS A 1 93 ? -12.375 16.209 -2.918 1.00 76.81 93 LYS A CA 1
ATOM 715 C C . LYS A 1 93 ? -11.673 17.343 -3.666 1.00 76.81 93 LYS A C 1
ATOM 717 O O . LYS A 1 93 ? -12.267 18.396 -3.880 1.00 76.81 93 LYS A O 1
ATOM 722 N N . HIS A 1 94 ? -10.445 17.104 -4.118 1.00 74.56 94 HIS A N 1
ATOM 723 C CA . HIS A 1 94 ? -9.787 18.024 -5.038 1.00 74.56 94 HIS A CA 1
ATOM 724 C C . HIS A 1 94 ? -10.559 18.110 -6.359 1.00 74.56 94 HIS A C 1
ATOM 726 O O . HIS A 1 94 ? -11.181 17.138 -6.801 1.00 74.56 94 HIS A O 1
ATOM 732 N N . ALA A 1 95 ? -10.462 19.266 -7.015 1.00 78.19 95 ALA A N 1
ATOM 733 C CA . ALA A 1 95 ? -10.960 19.439 -8.371 1.00 78.19 95 ALA A CA 1
ATOM 734 C C . ALA A 1 95 ? -10.341 18.390 -9.323 1.00 78.19 95 ALA A C 1
ATOM 736 O O . ALA A 1 95 ? -9.183 17.985 -9.134 1.00 78.19 95 ALA A O 1
ATOM 737 N N . PRO A 1 96 ? -11.083 17.940 -10.352 1.00 80.81 96 PRO A N 1
ATOM 738 C CA . PRO A 1 96 ? -10.568 16.976 -11.314 1.00 80.81 96 PRO A CA 1
ATOM 739 C C . PRO A 1 96 ? -9.301 17.517 -11.987 1.00 80.81 96 PRO A C 1
ATOM 741 O O . PRO A 1 96 ? -9.238 18.666 -12.421 1.00 80.81 96 PRO A O 1
ATOM 744 N N . ARG A 1 97 ? -8.269 16.674 -12.073 1.00 87.56 97 ARG A N 1
ATOM 745 C CA . ARG A 1 97 ? -7.014 16.974 -12.773 1.00 87.56 97 ARG A CA 1
ATOM 746 C C . ARG A 1 97 ? -6.934 16.115 -14.027 1.00 87.56 97 ARG A C 1
ATOM 748 O O . ARG A 1 97 ? -7.237 14.928 -13.971 1.00 87.56 97 ARG A O 1
ATOM 755 N N . ALA A 1 98 ? -6.482 16.697 -15.135 1.00 92.75 98 ALA A N 1
ATOM 756 C CA . ALA A 1 98 ? -6.199 15.935 -16.348 1.00 92.75 98 ALA A CA 1
ATOM 757 C C . ALA A 1 98 ? -5.136 14.853 -16.081 1.00 92.75 98 ALA A C 1
ATOM 759 O O . ALA A 1 98 ? -4.164 15.103 -15.362 1.00 92.75 98 ALA A O 1
ATOM 760 N N . LEU A 1 99 ? -5.279 13.680 -16.709 1.00 92.62 99 LEU A N 1
ATOM 761 C CA . LEU A 1 99 ? -4.377 12.537 -16.510 1.00 92.62 99 LEU A CA 1
ATOM 762 C C . LEU A 1 99 ? -2.908 12.888 -16.794 1.00 92.62 99 LEU A C 1
ATOM 764 O O . LEU A 1 99 ? -2.016 12.488 -16.050 1.00 92.62 99 LEU A O 1
ATOM 768 N N . ALA A 1 100 ? -2.646 13.680 -17.837 1.00 93.56 100 ALA A N 1
ATOM 769 C CA . ALA A 1 100 ? -1.295 14.139 -18.160 1.00 93.56 100 ALA A CA 1
ATOM 770 C C . ALA A 1 100 ? -0.675 14.959 -17.014 1.00 93.56 100 ALA A C 1
ATOM 772 O O . ALA A 1 100 ? 0.476 14.733 -16.643 1.00 93.56 100 ALA A O 1
ATOM 773 N N . LYS A 1 101 ? -1.464 15.847 -16.392 1.00 93.69 101 LYS A N 1
ATOM 774 C CA . LYS A 1 101 ? -1.032 16.643 -15.237 1.00 93.69 101 LYS A CA 1
ATOM 775 C C . LYS A 1 101 ? -0.763 15.757 -14.021 1.00 93.69 101 LYS A C 1
ATOM 777 O O . LYS A 1 101 ? 0.237 15.956 -13.347 1.00 93.69 101 LYS A O 1
ATOM 782 N N . GLN A 1 102 ? -1.608 14.756 -13.770 1.00 93.75 102 GLN A N 1
ATOM 783 C CA . GLN A 1 102 ? -1.392 13.794 -12.681 1.00 93.75 102 GLN A CA 1
ATOM 784 C C . GLN A 1 102 ? -0.095 13.001 -12.868 1.00 93.75 102 GLN A C 1
ATOM 786 O O . GLN A 1 102 ? 0.695 12.906 -11.936 1.00 93.75 102 GLN A O 1
ATOM 791 N N . ARG A 1 103 ? 0.170 12.500 -14.082 1.00 95.06 103 ARG A N 1
ATOM 792 C CA . ARG A 1 103 ? 1.416 11.784 -14.399 1.00 95.06 103 ARG A CA 1
ATOM 793 C C . ARG A 1 103 ? 2.652 12.663 -14.221 1.00 95.06 103 ARG A C 1
ATOM 795 O O . ARG A 1 103 ? 3.653 12.183 -13.698 1.00 95.06 103 ARG A O 1
ATOM 802 N N . ALA A 1 104 ? 2.578 13.929 -14.635 1.00 94.69 104 ALA A N 1
ATOM 803 C CA . ALA A 1 104 ? 3.659 14.888 -14.427 1.00 94.69 104 ALA A CA 1
ATOM 804 C C . ALA A 1 104 ? 3.920 15.124 -12.930 1.00 94.69 104 ALA A C 1
ATOM 806 O O . ALA A 1 104 ? 5.071 15.078 -12.510 1.00 94.69 104 ALA A O 1
ATOM 807 N N . THR A 1 105 ? 2.863 15.289 -12.124 1.00 94.19 105 THR A N 1
ATOM 808 C CA . THR A 1 105 ? 2.978 15.391 -10.661 1.00 94.19 105 THR A CA 1
ATOM 809 C C . THR A 1 105 ? 3.628 14.146 -10.063 1.00 94.19 105 THR A C 1
ATOM 811 O O . THR A 1 105 ? 4.638 14.272 -9.390 1.00 94.19 105 THR A O 1
ATOM 814 N N . TRP A 1 106 ? 3.141 12.942 -10.375 1.00 95.00 106 TRP A N 1
ATOM 815 C CA . TRP A 1 106 ? 3.723 11.712 -9.825 1.00 95.00 106 TRP A CA 1
ATOM 816 C C . TRP A 1 106 ? 5.190 11.528 -10.201 1.00 95.00 106 TRP A C 1
ATOM 818 O O . TRP A 1 106 ? 5.979 11.057 -9.387 1.00 95.00 106 TRP A O 1
ATOM 828 N N . ARG A 1 107 ? 5.573 11.905 -11.426 1.00 95.75 107 ARG A N 1
ATOM 829 C CA . ARG A 1 107 ? 6.974 11.855 -11.845 1.00 95.75 107 ARG A CA 1
ATOM 830 C C . ARG A 1 107 ? 7.828 12.859 -11.072 1.00 95.75 107 ARG A C 1
ATOM 832 O O . ARG A 1 107 ? 8.924 12.496 -10.659 1.00 95.75 107 ARG A O 1
ATOM 839 N N . ALA A 1 108 ? 7.330 14.077 -10.862 1.00 96.38 108 ALA A N 1
ATOM 840 C CA . ALA A 1 108 ? 8.015 15.085 -10.060 1.00 96.38 108 ALA A CA 1
ATOM 841 C C . ALA A 1 108 ? 8.174 14.625 -8.602 1.00 96.38 108 ALA A C 1
ATOM 843 O O . ALA 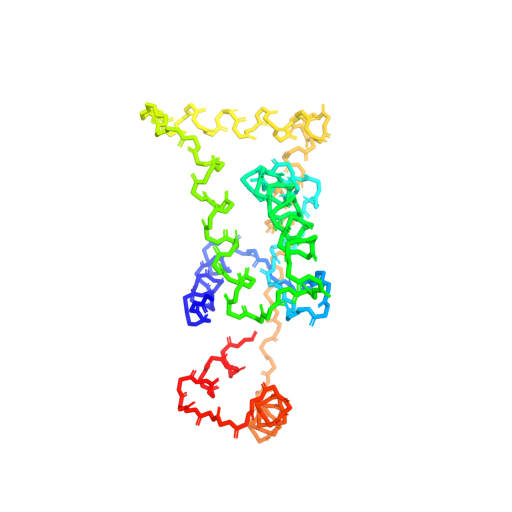A 1 108 ? 9.292 14.628 -8.100 1.00 96.38 108 ALA A O 1
ATOM 844 N N . ASP A 1 109 ? 7.105 14.126 -7.974 1.00 95.56 109 ASP A N 1
ATOM 845 C CA . ASP A 1 109 ? 7.142 13.586 -6.609 1.00 95.56 109 ASP A CA 1
ATOM 846 C C . ASP A 1 109 ? 8.166 12.446 -6.497 1.00 95.56 109 ASP A C 1
ATOM 848 O O . ASP A 1 109 ? 8.993 12.419 -5.587 1.00 95.56 109 ASP A O 1
ATOM 852 N N . ALA A 1 110 ? 8.161 11.516 -7.460 1.00 96.44 110 ALA A N 1
ATOM 853 C CA . ALA A 1 110 ? 9.122 10.420 -7.495 1.00 96.44 110 ALA A CA 1
ATOM 854 C C . ALA A 1 110 ? 10.563 10.919 -7.657 1.00 96.44 110 ALA A C 1
ATOM 856 O O . ALA A 1 110 ? 11.459 10.390 -7.006 1.00 96.44 110 ALA A O 1
ATOM 857 N N . ALA A 1 111 ? 10.797 11.933 -8.492 1.00 97.31 111 ALA A N 1
ATOM 858 C CA . ALA A 1 111 ? 12.116 12.533 -8.656 1.00 97.31 111 ALA A CA 1
ATOM 859 C C . ALA A 1 111 ? 12.568 13.265 -7.383 1.00 97.31 111 ALA A C 1
ATOM 861 O O . ALA A 1 111 ? 13.737 13.174 -7.030 1.00 97.31 111 ALA A O 1
ATOM 862 N N . THR A 1 112 ? 11.663 13.918 -6.649 1.00 97.19 112 THR A N 1
ATOM 863 C CA . THR A 1 112 ? 11.964 14.501 -5.332 1.00 97.19 112 THR A CA 1
ATOM 864 C C . THR A 1 112 ? 12.383 13.429 -4.326 1.00 97.19 112 THR A C 1
ATOM 866 O O . THR A 1 112 ? 13.337 13.631 -3.581 1.00 97.19 112 THR A O 1
ATOM 869 N N . VAL A 1 113 ? 11.716 12.271 -4.323 1.00 96.62 113 VAL A N 1
ATOM 870 C CA . VAL A 1 113 ? 12.033 11.157 -3.411 1.00 96.62 113 VAL A CA 1
ATOM 871 C C . VAL A 1 113 ? 13.326 10.435 -3.804 1.00 96.62 113 VAL A C 1
ATOM 873 O O . VAL A 1 113 ? 14.110 10.060 -2.938 1.00 96.62 113 VAL A O 1
ATOM 876 N N . LEU A 1 114 ? 13.549 10.218 -5.102 1.00 96.19 114 LEU A N 1
ATOM 877 C CA . LEU A 1 114 ? 14.671 9.431 -5.635 1.00 96.19 114 LEU A CA 1
ATOM 878 C C . LEU A 1 114 ? 15.881 10.280 -6.056 1.00 96.19 114 LEU A C 1
ATOM 880 O O . LEU A 1 114 ? 16.884 9.740 -6.521 1.00 96.19 114 LEU A O 1
ATOM 884 N N . GLY A 1 115 ? 15.781 11.601 -5.934 1.00 96.81 115 GLY A N 1
ATOM 885 C CA . GLY A 1 115 ? 16.814 12.579 -6.265 1.00 96.81 115 GLY A CA 1
ATOM 886 C C . GLY A 1 115 ? 16.808 13.059 -7.718 1.00 96.81 115 GLY A C 1
ATOM 887 O O . GLY A 1 115 ? 17.075 14.235 -7.955 1.00 96.81 115 GLY A O 1
ATOM 888 N N . THR A 1 116 ? 16.512 12.199 -8.703 1.00 96.31 116 THR A N 1
ATOM 889 C CA . THR A 1 116 ? 16.528 12.596 -10.125 1.00 96.31 116 THR A CA 1
ATOM 890 C C . THR A 1 116 ? 15.484 11.874 -10.983 1.00 96.31 116 THR A C 1
ATOM 892 O O . THR A 1 116 ? 14.980 10.810 -10.621 1.00 96.31 116 THR A O 1
ATOM 895 N N . ASN A 1 117 ? 15.185 12.421 -12.168 1.00 96.75 117 ASN A N 1
ATOM 896 C CA . ASN A 1 117 ? 14.310 11.767 -13.151 1.00 96.75 117 ASN A CA 1
ATOM 897 C C . ASN A 1 117 ? 14.922 10.465 -13.693 1.00 96.75 117 ASN A C 1
ATOM 899 O O . ASN A 1 117 ? 14.209 9.489 -13.914 1.00 96.75 117 ASN A O 1
ATOM 903 N N . GLU A 1 118 ? 16.243 10.414 -13.845 1.00 97.31 118 GLU A N 1
ATOM 904 C CA . GLU A 1 118 ? 16.968 9.223 -14.295 1.00 97.31 118 GLU A CA 1
ATOM 905 C C . GLU A 1 118 ? 16.862 8.099 -13.256 1.00 97.31 118 GLU A C 1
ATOM 907 O O . GLU A 1 118 ? 16.784 6.919 -13.604 1.00 97.31 118 GLU A O 1
ATOM 912 N N . ALA A 1 119 ? 16.821 8.439 -11.962 1.00 96.12 119 ALA A N 1
ATOM 913 C CA . ALA A 1 119 ? 16.547 7.469 -10.909 1.00 96.12 119 ALA A CA 1
ATOM 914 C C . ALA A 1 119 ? 15.128 6.888 -11.030 1.00 96.12 119 ALA A C 1
ATOM 916 O O . ALA A 1 119 ? 14.974 5.670 -10.927 1.00 96.12 119 ALA A O 1
ATOM 917 N N . VAL A 1 120 ? 14.122 7.721 -11.331 1.00 96.38 120 VAL A N 1
ATOM 918 C CA . VAL A 1 120 ? 12.749 7.262 -11.615 1.00 96.38 120 VAL A CA 1
ATOM 919 C C . VAL A 1 120 ? 12.739 6.285 -12.792 1.00 96.38 120 VAL A C 1
ATOM 921 O O . VAL A 1 120 ? 12.176 5.194 -12.681 1.00 96.38 120 VAL A O 1
ATOM 924 N N . ASP A 1 121 ? 13.407 6.628 -13.893 1.00 95.62 121 ASP A N 1
ATOM 925 C CA . ASP A 1 121 ? 13.459 5.769 -15.078 1.00 95.62 121 ASP A CA 1
ATOM 926 C C . ASP A 1 121 ? 14.135 4.429 -14.778 1.00 95.62 121 ASP A C 1
ATOM 928 O O . ASP A 1 121 ? 13.615 3.385 -15.166 1.00 95.62 121 ASP A O 1
ATOM 932 N N . ARG A 1 122 ? 15.230 4.415 -14.007 1.00 94.50 122 ARG A N 1
ATOM 933 C CA . ARG A 1 122 ? 15.881 3.165 -13.576 1.00 94.50 122 ARG A CA 1
ATOM 934 C C . ARG A 1 122 ? 14.969 2.280 -12.731 1.00 94.50 122 ARG A C 1
ATOM 936 O O . ARG A 1 122 ? 14.996 1.065 -12.908 1.00 94.50 122 ARG A O 1
ATOM 943 N N . VAL A 1 123 ? 14.164 2.852 -11.831 1.00 93.88 123 VAL A N 1
ATOM 944 C CA . VAL A 1 123 ? 13.193 2.082 -11.030 1.00 93.88 123 VAL A CA 1
ATOM 945 C C . VAL A 1 123 ? 12.148 1.430 -11.936 1.00 93.88 123 VAL A C 1
ATOM 947 O O . VAL A 1 123 ? 11.894 0.233 -11.804 1.00 93.88 123 VAL A O 1
ATOM 950 N N . VAL A 1 124 ? 11.590 2.187 -12.886 1.00 92.44 124 VAL A N 1
ATOM 951 C CA . VAL A 1 124 ? 10.607 1.670 -13.852 1.00 92.44 124 VAL A CA 1
ATOM 952 C C . VAL A 1 124 ? 11.229 0.579 -14.723 1.00 92.44 124 VAL A C 1
ATOM 954 O O . VAL A 1 124 ? 10.671 -0.511 -14.829 1.00 92.44 124 VAL A O 1
ATOM 957 N N . GLN A 1 125 ? 12.414 0.826 -15.284 1.00 91.88 125 GLN A N 1
ATOM 958 C CA . GLN A 1 125 ? 13.127 -0.157 -16.100 1.00 91.88 125 GLN A CA 1
ATOM 959 C C . GLN A 1 125 ? 13.437 -1.424 -15.309 1.00 91.88 125 GLN A C 1
ATOM 961 O O . GLN A 1 125 ? 13.205 -2.523 -15.799 1.00 91.88 125 GLN A O 1
ATOM 966 N N . ARG A 1 126 ? 13.888 -1.316 -14.058 1.00 90.50 126 ARG A N 1
ATOM 967 C CA . ARG A 1 126 ? 14.140 -2.480 -13.200 1.00 90.50 126 ARG A CA 1
ATOM 968 C C . ARG A 1 126 ? 12.867 -3.288 -12.941 1.00 90.50 126 ARG A C 1
ATOM 970 O O . ARG A 1 126 ? 12.897 -4.508 -13.058 1.00 90.50 126 ARG A O 1
ATOM 977 N N . ALA A 1 127 ? 11.754 -2.628 -12.621 1.00 91.19 127 ALA A N 1
ATOM 978 C CA . ALA A 1 127 ? 10.481 -3.308 -12.380 1.00 91.19 127 ALA A CA 1
ATOM 979 C C . ALA A 1 127 ? 9.978 -4.069 -13.624 1.00 91.19 127 ALA A C 1
ATOM 981 O O . ALA A 1 127 ? 9.401 -5.147 -13.492 1.00 91.19 127 ALA A O 1
ATOM 982 N N . LEU A 1 128 ? 10.237 -3.532 -14.822 1.00 89.56 128 LEU A N 1
ATOM 983 C CA . LEU A 1 128 ? 9.844 -4.136 -16.100 1.00 89.56 128 LEU A CA 1
ATOM 984 C C . LEU A 1 128 ? 10.852 -5.168 -16.637 1.00 89.56 128 LEU A C 1
ATOM 986 O O . LEU A 1 128 ? 10.461 -6.079 -17.354 1.00 89.56 128 LEU A O 1
ATOM 990 N N . THR A 1 129 ? 12.142 -5.061 -16.309 1.00 83.94 129 THR A N 1
ATOM 991 C CA . THR A 1 129 ? 13.197 -5.972 -16.809 1.00 83.94 129 THR A CA 1
ATOM 992 C C . THR A 1 129 ? 13.375 -7.218 -15.953 1.00 83.94 129 THR A C 1
ATOM 994 O O . THR A 1 129 ? 13.790 -8.254 -16.466 1.00 83.94 129 THR A O 1
ATOM 997 N N . LEU A 1 130 ? 12.995 -7.180 -14.671 1.00 73.50 130 LEU A N 1
ATOM 998 C CA . LEU A 1 130 ? 12.973 -8.369 -13.810 1.00 73.50 130 LEU A CA 1
ATOM 999 C C . LEU A 1 130 ? 11.945 -9.431 -14.258 1.00 73.50 130 LEU A C 1
ATOM 1001 O O . LEU A 1 130 ? 11.865 -10.488 -13.632 1.00 73.50 130 LEU A O 1
ATOM 1005 N N . ALA A 1 131 ? 11.217 -9.184 -15.351 1.00 63.16 131 ALA A N 1
ATOM 1006 C CA . ALA A 1 131 ? 10.175 -9.978 -16.005 1.00 63.16 131 ALA A CA 1
ATOM 1007 C C . ALA A 1 131 ? 10.560 -11.386 -16.512 1.00 63.16 131 ALA A C 1
ATOM 1009 O O . ALA A 1 131 ? 9.966 -11.893 -17.465 1.00 63.16 131 ALA A O 1
ATOM 1010 N N . ALA A 1 132 ? 11.514 -12.077 -15.887 1.00 60.22 132 ALA A N 1
ATOM 1011 C CA . ALA A 1 132 ? 11.677 -13.505 -16.128 1.00 60.22 132 ALA A CA 1
ATOM 1012 C C . ALA A 1 132 ? 10.419 -14.233 -15.628 1.00 60.22 132 ALA A C 1
ATOM 1014 O O . ALA A 1 132 ? 10.134 -14.249 -14.425 1.00 60.22 132 ALA A O 1
ATOM 1015 N N . ARG A 1 133 ? 9.654 -14.819 -16.558 1.00 60.31 133 ARG A N 1
ATOM 1016 C CA . ARG A 1 133 ? 8.460 -15.608 -16.242 1.00 60.31 133 ARG A CA 1
ATOM 1017 C C . ARG A 1 133 ? 8.888 -16.749 -15.312 1.00 60.31 133 ARG A C 1
ATOM 1019 O O . ARG A 1 133 ? 9.744 -17.538 -15.716 1.00 60.31 133 ARG A O 1
ATOM 1026 N N . PRO A 1 134 ? 8.351 -16.853 -14.082 1.00 60.44 134 PRO A N 1
ATOM 1027 C CA . PRO A 1 134 ? 8.700 -17.965 -13.212 1.00 60.44 134 PRO A CA 1
ATOM 1028 C C . PRO A 1 134 ? 8.369 -19.271 -13.937 1.00 60.44 134 PRO A C 1
ATOM 1030 O O . PRO A 1 134 ? 7.301 -19.401 -14.545 1.00 60.44 134 PRO A O 1
ATOM 1033 N N . ALA A 1 135 ? 9.309 -20.217 -13.917 1.00 61.94 135 ALA A N 1
ATOM 1034 C CA . ALA A 1 135 ? 9.086 -21.535 -14.487 1.00 61.94 135 ALA A CA 1
ATOM 1035 C C . ALA A 1 135 ? 7.838 -22.142 -13.835 1.00 61.94 135 ALA A C 1
ATOM 1037 O O . ALA A 1 135 ? 7.745 -22.211 -12.607 1.00 61.94 135 ALA A O 1
ATOM 1038 N N . ARG A 1 136 ? 6.865 -22.559 -14.653 1.00 66.62 136 ARG A N 1
ATOM 1039 C CA . ARG A 1 136 ? 5.680 -23.263 -14.157 1.00 66.62 136 ARG A CA 1
ATOM 1040 C C . ARG A 1 136 ? 6.144 -24.605 -13.602 1.00 66.62 136 ARG A C 1
ATOM 1042 O O . ARG A 1 136 ? 6.531 -25.482 -14.368 1.00 66.62 136 ARG A O 1
ATOM 1049 N N . ARG A 1 137 ? 6.151 -24.742 -12.279 1.00 68.56 137 ARG A N 1
ATOM 1050 C CA . ARG A 1 137 ? 6.383 -26.028 -11.619 1.00 68.56 137 ARG A CA 1
ATOM 1051 C C . ARG A 1 137 ? 5.068 -26.815 -11.590 1.00 68.56 137 ARG A C 1
ATOM 1053 O O . ARG A 1 137 ? 4.014 -26.188 -11.466 1.00 68.56 137 ARG A O 1
ATOM 1060 N N . PRO A 1 138 ? 5.103 -28.153 -11.717 1.00 79.25 138 PRO A N 1
ATOM 1061 C CA . PRO A 1 138 ? 3.936 -28.982 -11.447 1.00 79.25 138 PRO A CA 1
ATOM 1062 C C . PRO A 1 138 ? 3.414 -28.685 -10.040 1.00 79.25 138 PRO A C 1
ATOM 1064 O O . PRO A 1 138 ? 4.205 -28.581 -9.102 1.00 79.25 138 PRO A O 1
ATOM 1067 N N . LEU A 1 139 ? 2.100 -28.520 -9.908 1.00 83.31 139 LEU A N 1
ATOM 1068 C CA . LEU A 1 139 ? 1.468 -28.269 -8.620 1.00 83.31 139 LEU A CA 1
ATOM 1069 C C . LEU A 1 139 ? 1.148 -29.602 -7.939 1.00 83.31 139 LEU A C 1
ATOM 1071 O O . LEU A 1 139 ? 0.379 -30.396 -8.481 1.00 83.31 139 LEU A O 1
ATOM 1075 N N . ASP A 1 140 ? 1.690 -29.820 -6.743 1.00 90.69 140 ASP A N 1
ATOM 1076 C CA . ASP A 1 140 ? 1.206 -30.870 -5.848 1.00 90.69 140 ASP A CA 1
ATOM 1077 C C . ASP A 1 140 ? -0.045 -30.360 -5.123 1.00 90.69 140 ASP A C 1
ATOM 1079 O O . ASP A 1 140 ? 0.020 -29.604 -4.153 1.00 90.69 140 ASP A O 1
ATOM 1083 N N . VAL A 1 141 ? -1.205 -30.768 -5.635 1.00 92.06 141 VAL A N 1
ATOM 1084 C CA . VAL A 1 141 ? -2.512 -30.365 -5.106 1.00 92.06 141 VAL A CA 1
ATOM 1085 C C . VAL A 1 141 ? -2.705 -30.837 -3.663 1.00 92.06 141 VAL A C 1
ATOM 1087 O O . VAL A 1 141 ? -3.320 -30.128 -2.870 1.00 92.06 141 VAL A O 1
ATOM 1090 N N . ALA A 1 142 ? -2.174 -32.008 -3.299 1.00 92.50 142 ALA A N 1
ATOM 1091 C CA . ALA A 1 142 ? -2.330 -32.552 -1.955 1.00 92.50 142 ALA A CA 1
ATOM 1092 C C . ALA A 1 142 ? -1.459 -31.797 -0.944 1.00 92.50 142 ALA A C 1
ATOM 1094 O O . ALA A 1 142 ? -1.895 -31.552 0.182 1.00 92.50 142 ALA A O 1
ATOM 1095 N N . ALA A 1 143 ? -0.246 -31.400 -1.336 1.00 91.50 143 ALA A N 1
ATOM 1096 C CA . ALA A 1 143 ? 0.591 -30.529 -0.516 1.00 91.50 143 ALA A CA 1
ATOM 1097 C C . ALA A 1 143 ? -0.052 -29.153 -0.309 1.00 91.50 143 ALA A C 1
ATOM 1099 O O . ALA A 1 143 ? -0.220 -28.744 0.839 1.00 91.50 143 ALA A O 1
ATOM 1100 N N . LEU A 1 144 ? -0.510 -28.507 -1.388 1.00 91.38 144 LEU A N 1
ATOM 1101 C CA . LEU A 1 144 ? -1.182 -27.209 -1.299 1.00 91.38 144 LEU A CA 1
ATOM 1102 C C . LEU A 1 144 ? -2.433 -27.274 -0.410 1.00 91.38 144 LEU A C 1
ATOM 1104 O O . LEU A 1 144 ? -2.647 -26.399 0.422 1.00 91.38 144 LEU A O 1
ATOM 1108 N N . ALA A 1 145 ? -3.247 -28.325 -0.544 1.00 93.06 145 ALA A N 1
ATOM 1109 C CA . ALA A 1 145 ? -4.436 -28.499 0.286 1.00 93.06 145 ALA A CA 1
ATOM 1110 C C . ALA A 1 145 ? -4.095 -28.591 1.783 1.00 93.06 145 ALA A C 1
ATOM 1112 O O . ALA A 1 145 ? -4.788 -27.986 2.599 1.00 93.06 145 ALA A O 1
ATOM 1113 N N . ARG A 1 146 ? -3.021 -29.305 2.153 1.00 95.00 146 ARG A N 1
ATOM 1114 C CA . ARG A 1 146 ? -2.561 -29.384 3.551 1.00 95.00 146 ARG A 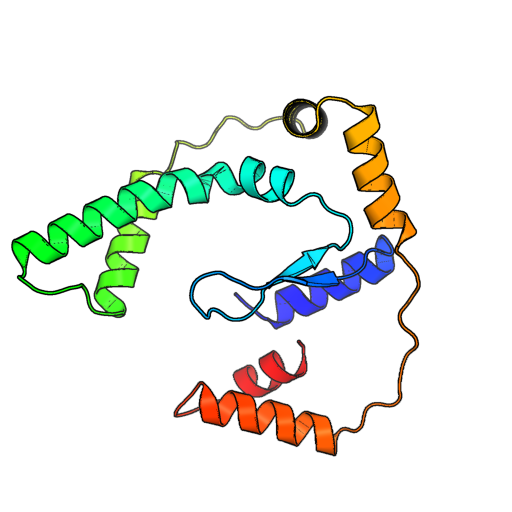CA 1
ATOM 1115 C C . ARG A 1 146 ? -2.076 -28.035 4.073 1.00 95.00 146 ARG A C 1
ATOM 1117 O O . ARG A 1 146 ? -2.394 -27.694 5.205 1.00 95.00 146 ARG A O 1
ATOM 1124 N N . GLU A 1 147 ? -1.339 -27.278 3.265 1.00 93.06 147 GLU A N 1
ATOM 1125 C CA . GLU A 1 147 ? -0.863 -25.938 3.634 1.00 93.06 147 GLU A CA 1
ATOM 1126 C C . GLU A 1 147 ? -2.032 -24.972 3.858 1.00 93.06 147 GLU A C 1
ATOM 1128 O O . GLU A 1 147 ? -2.121 -24.350 4.915 1.00 93.06 147 GLU A O 1
ATOM 1133 N N . VAL A 1 148 ? -2.981 -24.926 2.918 1.00 93.50 148 VAL A N 1
ATOM 1134 C CA . VAL A 1 148 ? -4.193 -24.100 3.024 1.00 93.50 148 VAL A CA 1
ATOM 1135 C C . VAL A 1 148 ? -4.995 -24.447 4.279 1.00 93.50 148 VAL A C 1
ATOM 1137 O O . VAL A 1 148 ? -5.421 -23.547 5.003 1.00 93.50 148 VAL A O 1
ATOM 1140 N N . LEU A 1 149 ? -5.204 -25.739 4.554 1.00 93.75 149 LEU A N 1
ATOM 1141 C CA . LEU A 1 149 ? -5.932 -26.173 5.747 1.00 93.75 149 LEU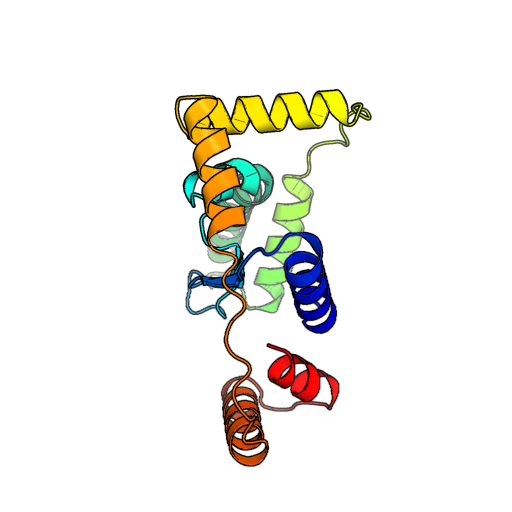 A CA 1
ATOM 1142 C C . LEU A 1 149 ? -5.197 -25.781 7.031 1.00 93.75 149 LEU A C 1
ATOM 1144 O O . LEU A 1 149 ? -5.823 -25.189 7.904 1.00 93.75 149 LEU A O 1
ATOM 1148 N N . ALA A 1 150 ? -3.883 -26.006 7.110 1.00 93.38 150 ALA A N 1
ATOM 1149 C CA . ALA A 1 150 ? -3.087 -25.635 8.279 1.00 93.38 150 ALA A CA 1
ATOM 1150 C C . ALA A 1 150 ? -3.140 -24.122 8.562 1.00 93.38 150 ALA A C 1
ATOM 1152 O O . ALA A 1 150 ? -3.265 -23.706 9.714 1.00 93.38 150 ALA A O 1
ATOM 1153 N N . THR A 1 151 ? -3.094 -23.281 7.523 1.00 91.25 151 THR A N 1
ATOM 1154 C CA . THR A 1 151 ? -3.243 -21.827 7.679 1.00 91.25 151 THR A CA 1
ATOM 1155 C C . THR A 1 151 ? -4.642 -21.439 8.160 1.00 91.25 151 THR A C 1
ATOM 1157 O O . THR A 1 151 ? -4.771 -20.582 9.033 1.00 91.25 151 THR A O 1
ATOM 1160 N N . LEU A 1 152 ? -5.700 -22.055 7.625 1.00 92.75 152 LEU A N 1
ATOM 1161 C CA . LEU A 1 152 ? -7.070 -21.757 8.050 1.00 92.75 152 LEU A CA 1
ATOM 1162 C C . LEU A 1 152 ? -7.353 -22.223 9.481 1.00 92.75 152 LEU A C 1
ATOM 1164 O O . LEU A 1 152 ? -7.988 -21.478 10.224 1.00 92.75 152 LEU A O 1
ATOM 1168 N N . GLU A 1 153 ? -6.850 -23.396 9.864 1.00 93.12 153 GLU A N 1
ATOM 1169 C CA . GLU A 1 153 ? -6.927 -23.945 11.223 1.00 93.12 153 GLU A CA 1
ATOM 1170 C C . GLU A 1 153 ? -6.224 -23.050 12.245 1.00 93.12 153 GLU A C 1
ATOM 1172 O O . GLU A 1 153 ? -6.732 -22.857 13.349 1.00 93.12 153 GLU A O 1
ATOM 1177 N N . HIS A 1 154 ? -5.077 -22.475 11.875 1.00 89.81 154 HIS A N 1
ATOM 1178 C CA . HIS A 1 154 ? -4.351 -21.547 12.737 1.00 89.81 154 HIS A CA 1
ATOM 1179 C C . HIS A 1 154 ? -5.078 -20.204 12.889 1.00 89.81 154 HIS A C 1
ATOM 1181 O O . HIS A 1 154 ? -5.231 -19.695 13.999 1.00 89.81 154 HIS A O 1
ATOM 1187 N N . ASP A 1 155 ? -5.540 -19.630 11.777 1.00 83.94 155 ASP A N 1
ATOM 1188 C CA . ASP A 1 155 ? -6.030 -18.251 11.754 1.00 83.94 155 ASP A CA 1
ATOM 1189 C C . ASP A 1 155 ? -7.509 -18.119 12.140 1.00 83.94 155 ASP A C 1
ATOM 1191 O O . ASP A 1 155 ? -7.979 -17.009 12.424 1.00 83.94 155 ASP A O 1
ATOM 1195 N N . ARG A 1 156 ? -8.295 -19.202 12.071 1.00 86.94 156 ARG A N 1
ATOM 1196 C CA . ARG A 1 156 ? -9.758 -19.134 12.188 1.00 86.94 156 ARG A CA 1
ATOM 1197 C C . ARG A 1 156 ? -10.347 -20.326 12.931 1.00 86.94 156 ARG A C 1
ATOM 1199 O O . ARG A 1 156 ? -10.099 -21.470 12.595 1.00 86.94 156 ARG A O 1
ATOM 1206 N N . ALA A 1 157 ? -11.278 -20.044 13.842 1.00 87.69 157 ALA A N 1
ATOM 1207 C CA . ALA A 1 157 ? -12.090 -21.083 14.483 1.00 87.69 157 ALA A CA 1
ATOM 1208 C C . ALA A 1 157 ? -13.126 -21.715 13.530 1.00 87.69 157 ALA A C 1
ATOM 1210 O O . ALA A 1 157 ? -13.528 -22.857 13.717 1.00 87.69 157 ALA A O 1
ATOM 1211 N N . THR A 1 158 ? -13.590 -20.966 12.521 1.00 90.25 158 THR A N 1
ATOM 1212 C CA . THR A 1 158 ? -14.495 -21.460 11.471 1.00 90.25 158 THR A CA 1
ATOM 1213 C C . THR A 1 158 ? -14.162 -20.820 10.123 1.00 90.25 158 THR A C 1
ATOM 1215 O O . THR A 1 158 ? -13.758 -19.655 10.046 1.00 90.25 158 THR A O 1
ATOM 1218 N N . TRP A 1 159 ? -14.351 -21.568 9.034 1.00 91.19 159 TRP A N 1
ATOM 1219 C CA . TRP A 1 159 ? -14.158 -21.079 7.670 1.00 91.19 159 TRP A CA 1
ATOM 1220 C C . TRP A 1 159 ? -15.217 -21.631 6.714 1.00 91.19 159 TRP A C 1
ATOM 1222 O O . TRP A 1 159 ? -15.937 -22.583 6.990 1.00 91.19 159 TRP A O 1
ATOM 1232 N N . GLN A 1 160 ? -15.319 -20.977 5.564 1.00 91.38 160 GLN A N 1
ATOM 1233 C CA . GLN A 1 160 ? -16.272 -21.266 4.493 1.00 91.38 160 GLN A CA 1
ATOM 1234 C C . GLN A 1 160 ? -15.507 -21.380 3.170 1.00 91.38 160 GLN A C 1
ATOM 1236 O O . GLN A 1 160 ? -14.336 -21.007 3.090 1.00 91.38 160 GLN A O 1
ATOM 1241 N N . VAL A 1 161 ? -16.167 -21.846 2.108 1.00 90.50 161 VAL A N 1
ATOM 1242 C CA . VAL A 1 161 ? -15.535 -22.087 0.797 1.00 90.50 161 VAL A CA 1
ATOM 1243 C C . VAL A 1 161 ? -14.810 -20.865 0.218 1.00 90.50 161 VAL A C 1
ATOM 1245 O O . VAL A 1 161 ? -13.803 -21.008 -0.468 1.00 90.50 161 VAL A O 1
ATOM 1248 N N . ASN A 1 162 ? -15.289 -19.651 0.494 1.00 85.88 162 ASN A N 1
ATOM 1249 C CA . ASN A 1 162 ? -14.636 -18.412 0.070 1.00 85.88 162 ASN A CA 1
ATOM 1250 C C . ASN A 1 162 ? -13.273 -18.201 0.750 1.00 85.88 162 ASN A C 1
ATOM 1252 O O . ASN A 1 162 ? -12.362 -17.701 0.101 1.00 85.88 162 ASN A O 1
ATOM 1256 N N . HIS A 1 163 ? -13.123 -18.606 2.012 1.00 87.62 163 HIS A N 1
ATOM 1257 C CA . HIS A 1 163 ? -11.859 -18.550 2.744 1.00 87.62 163 HIS A CA 1
ATOM 1258 C C . HIS A 1 163 ? -10.853 -19.555 2.178 1.00 87.62 163 HIS A C 1
ATOM 1260 O O . HIS A 1 163 ? -9.710 -19.190 1.937 1.00 87.62 163 HIS A O 1
ATOM 1266 N N . VAL A 1 164 ? -11.306 -20.778 1.873 1.00 89.88 164 VAL A N 1
ATOM 1267 C CA . VAL A 1 164 ? -10.477 -21.805 1.218 1.00 89.88 164 VAL A CA 1
ATOM 1268 C C . VAL A 1 164 ? -10.004 -21.326 -0.150 1.00 89.88 164 VAL A C 1
ATOM 1270 O O . VAL A 1 164 ? -8.816 -21.381 -0.446 1.00 89.88 164 VAL A O 1
ATOM 1273 N N . ARG A 1 165 ? -10.917 -20.794 -0.973 1.00 87.62 165 ARG A N 1
ATOM 1274 C CA . ARG A 1 165 ? -10.577 -20.249 -2.295 1.00 87.62 165 ARG A CA 1
ATOM 1275 C C . ARG A 1 165 ? -9.586 -19.095 -2.201 1.00 87.62 165 ARG A C 1
ATOM 1277 O O . ARG A 1 165 ? -8.631 -19.087 -2.959 1.00 87.62 165 ARG A O 1
ATOM 1284 N N . ALA A 1 166 ? -9.805 -18.159 -1.278 1.00 84.25 166 ALA A N 1
ATOM 1285 C CA . ALA A 1 166 ? -8.895 -17.041 -1.065 1.00 84.25 166 ALA A CA 1
ATOM 1286 C C . ALA A 1 166 ? -7.487 -17.528 -0.698 1.00 84.25 166 ALA A C 1
ATOM 1288 O O . ALA A 1 166 ? -6.529 -17.122 -1.336 1.00 84.25 166 ALA A O 1
ATOM 1289 N N . GLU A 1 167 ? -7.363 -18.441 0.265 1.00 88.25 167 GLU A N 1
ATOM 1290 C CA . GLU A 1 167 ? -6.050 -18.955 0.671 1.00 88.25 167 GLU A CA 1
ATOM 1291 C C . GLU A 1 167 ? -5.367 -19.771 -0.440 1.00 88.25 167 GLU A C 1
ATOM 1293 O O . GLU A 1 167 ? -4.156 -19.717 -0.587 1.00 88.25 167 GLU A O 1
ATOM 1298 N N . THR A 1 168 ? -6.142 -20.475 -1.272 1.00 88.19 168 THR A N 1
ATOM 1299 C CA . THR A 1 168 ? -5.614 -21.236 -2.422 1.00 88.19 168 THR A CA 1
ATOM 1300 C C . THR A 1 168 ? -5.102 -20.327 -3.549 1.00 88.19 168 THR A C 1
ATOM 1302 O O . THR A 1 168 ? -4.233 -20.726 -4.317 1.00 88.19 168 THR A O 1
ATOM 1305 N N . GLU A 1 169 ? -5.681 -19.134 -3.706 1.00 82.81 169 GLU A N 1
ATOM 1306 C CA . GLU A 1 169 ? -5.396 -18.198 -4.806 1.00 82.81 169 GLU A CA 1
ATOM 1307 C C . GLU A 1 169 ? -4.174 -17.287 -4.553 1.00 82.81 169 GLU A C 1
ATOM 1309 O O . GLU A 1 169 ? -3.849 -16.468 -5.419 1.00 82.81 169 GLU A O 1
ATOM 1314 N N . ARG A 1 170 ? -3.521 -17.399 -3.394 1.00 76.81 170 ARG A N 1
ATOM 1315 C CA . ARG A 1 170 ? -2.424 -16.527 -2.949 1.00 76.81 170 ARG A CA 1
ATOM 1316 C C . ARG A 1 170 ? -1.039 -16.993 -3.418 1.00 76.81 170 ARG A C 1
ATOM 1318 O O . ARG A 1 170 ? -0.168 -16.114 -3.664 1.00 76.81 170 ARG A O 1
#

Foldseek 3Di:
DQLVVVLVVQVVCCVPQLWDWDFDDDPDPDGTDIDTPLADVLLVVLVVVLVVQLPVQLVVLQVVCCVVPVDGDDPVVSVVSSVVSSVVSDDDDDDDDDPVVVVVVSLVSVCVRQVHSVSVVSSSCRRRVVSPPPPDDDDPPVVLQVVLVVVCVVPDPDDDPSSSVSSSSD

Radius of gyration: 20.48 Å; chains: 1; bounding box: 33×52×52 Å

Sequence (170 aa):
ASERYNTRLEALLVERLGVRFADRAAADGKRPVREIVGLDPALLRAWSSRRADIEPALAALRTQFQADHGRPPTSVEGQELAQQATLATREGKHAPRALAKQRATWRADAATVLGTNEAVDRVVQRALTLAARPARRPLDVAALAREVLATLEHDRATWQVNHVRAETER